Protein AF-A0A814F6J8-F1 (afdb_monomer)

Solvent-accessible surface area (backbone atoms only — not comparable to full-atom values): 6411 Å² total; per-residue (Å²): 132,86,80,79,77,74,80,68,49,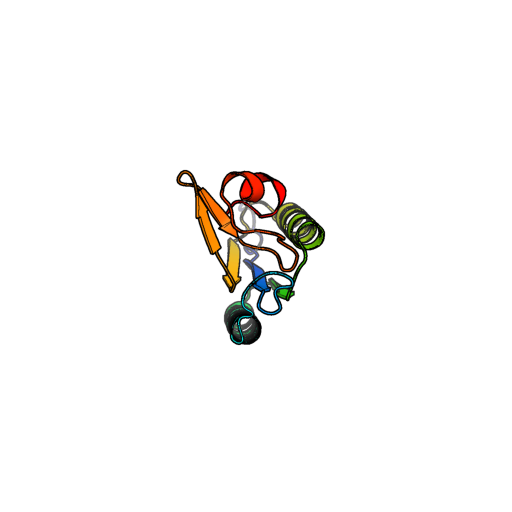36,40,31,43,32,35,11,33,19,73,37,76,60,59,86,63,45,87,53,16,57,55,54,34,50,57,49,46,54,56,41,42,76,76,59,30,52,68,48,76,49,66,49,38,38,51,72,54,47,53,48,51,52,51,58,53,57,73,67,63,57,92,77,50,45,77,47,79,45,80,35,56,60,70,49,78,50,96,95,38,44,28,42,53,30,20,66,30,78,58,90,50,71,88,45,35,82,80,42,38,43,81,108

Organism: NCBI:txid392033

Structure (mmCIF, N/CA/C/O backbone):
data_AF-A0A814F6J8-F1
#
_entry.id   AF-A0A814F6J8-F1
#
loop_
_atom_site.group_PDB
_atom_site.id
_atom_site.type_symbol
_atom_site.label_atom_id
_atom_site.label_alt_id
_atom_site.label_comp_id
_atom_site.label_asym_id
_atom_site.label_entity_id
_atom_site.label_seq_id
_atom_site.pdbx_PDB_ins_code
_atom_site.Cartn_x
_atom_site.Cartn_y
_atom_site.Cartn_z
_atom_site.occupancy
_atom_site.B_iso_or_equiv
_atom_site.auth_seq_id
_atom_site.auth_comp_id
_atom_site.auth_asym_id
_atom_site.auth_atom_id
_atom_site.pdbx_PDB_model_num
ATOM 1 N N . MET A 1 1 ? -19.001 8.603 36.574 1.00 45.12 1 MET A N 1
ATOM 2 C CA . MET A 1 1 ? -19.678 8.422 35.272 1.00 45.12 1 MET A CA 1
ATOM 3 C C . MET A 1 1 ? -18.793 7.515 34.438 1.00 45.12 1 MET A C 1
ATOM 5 O O . MET A 1 1 ? -17.638 7.864 34.258 1.00 45.12 1 MET A O 1
ATOM 9 N N . ALA A 1 2 ? -19.272 6.341 34.025 1.00 50.31 2 ALA A N 1
ATOM 10 C CA . ALA A 1 2 ? -18.516 5.471 33.126 1.00 50.31 2 ALA A CA 1
ATOM 11 C C . ALA A 1 2 ? -18.643 6.029 31.703 1.00 50.31 2 ALA A C 1
ATOM 13 O O . ALA A 1 2 ? -19.753 6.118 31.175 1.00 50.31 2 ALA A O 1
ATOM 14 N N . THR A 1 3 ? -17.535 6.464 31.109 1.00 51.53 3 THR A N 1
ATOM 15 C CA . THR A 1 3 ? -17.480 6.798 29.685 1.00 51.53 3 THR A CA 1
ATOM 16 C C . THR A 1 3 ? -17.659 5.504 28.904 1.00 51.53 3 THR A C 1
ATOM 18 O O . THR A 1 3 ? -16.902 4.553 29.070 1.00 51.53 3 THR A O 1
ATOM 21 N N . LYS A 1 4 ? -18.720 5.431 28.103 1.00 59.38 4 LYS A N 1
ATOM 22 C CA . LYS A 1 4 ? -18.986 4.299 27.218 1.00 59.38 4 LYS A CA 1
ATOM 23 C C . LYS A 1 4 ? -17.911 4.336 26.128 1.00 59.38 4 LYS A C 1
ATOM 25 O O . LYS A 1 4 ? -17.938 5.254 25.313 1.00 59.38 4 LYS A O 1
ATOM 30 N N . GLU A 1 5 ? -16.939 3.425 26.162 1.00 63.94 5 GLU A N 1
ATOM 31 C CA . GLU A 1 5 ? -15.881 3.403 25.146 1.00 63.94 5 GLU A CA 1
ATOM 32 C C . GLU A 1 5 ? -16.487 3.186 23.757 1.00 63.94 5 GLU A C 1
ATOM 34 O O . GLU A 1 5 ? -17.343 2.317 23.553 1.00 63.94 5 GLU A O 1
ATOM 39 N N . LYS A 1 6 ? -16.079 4.033 22.810 1.00 66.94 6 LYS A N 1
ATOM 40 C CA . LYS A 1 6 ? -16.421 3.890 21.396 1.00 66.94 6 LYS A CA 1
ATOM 41 C C . LYS A 1 6 ? -15.733 2.602 20.914 1.00 66.94 6 LYS A C 1
ATOM 43 O O . LYS A 1 6 ? -14.570 2.395 21.256 1.00 66.94 6 LYS A O 1
ATOM 48 N N . PRO A 1 7 ? -16.415 1.703 20.184 1.00 71.62 7 PRO A N 1
ATOM 49 C CA . PRO A 1 7 ? -15.774 0.482 19.711 1.00 71.62 7 PRO A CA 1
ATOM 50 C C . PRO A 1 7 ? -14.569 0.841 18.835 1.00 71.62 7 PRO A C 1
ATOM 52 O O . PRO A 1 7 ? -14.708 1.618 17.891 1.00 71.62 7 PRO A O 1
ATOM 55 N N . ARG A 1 8 ? -13.401 0.277 19.166 1.00 88.19 8 ARG A N 1
ATOM 56 C CA . ARG A 1 8 ? -12.153 0.433 18.410 1.00 88.19 8 ARG A CA 1
ATOM 57 C C . ARG A 1 8 ? -12.381 0.042 16.949 1.00 88.19 8 ARG A C 1
ATOM 59 O O . ARG A 1 8 ? -12.735 -1.111 16.683 1.00 88.19 8 ARG A O 1
ATOM 66 N N . ARG A 1 9 ? -12.178 0.976 16.011 1.00 95.44 9 ARG A N 1
ATOM 67 C CA . ARG A 1 9 ? -12.226 0.651 14.579 1.00 95.44 9 ARG A CA 1
ATOM 68 C C . ARG A 1 9 ? -10.963 -0.118 14.216 1.00 95.44 9 ARG A C 1
ATOM 70 O O . ARG A 1 9 ? -9.914 0.051 14.836 1.00 95.44 9 ARG A O 1
ATOM 77 N N . LYS A 1 10 ? -11.082 -0.988 13.222 1.00 98.00 10 LYS A N 1
ATOM 78 C CA . LYS A 1 10 ? -9.954 -1.690 12.621 1.00 98.00 10 LYS A CA 1
ATOM 79 C C . LYS A 1 10 ? -9.809 -1.160 11.202 1.00 98.00 10 LYS A C 1
ATOM 81 O O . LYS A 1 10 ? -10.738 -1.313 10.419 1.00 98.00 10 LYS A O 1
ATOM 86 N N . LEU A 1 11 ? -8.705 -0.500 10.892 1.00 98.50 11 LEU A N 1
ATOM 87 C CA . LEU A 1 11 ? -8.421 0.082 9.583 1.00 98.50 11 LEU A CA 1
ATOM 88 C C . LEU A 1 11 ? -7.251 -0.669 8.960 1.00 98.50 11 LEU A C 1
ATOM 90 O O . LEU A 1 11 ? -6.281 -0.973 9.655 1.00 98.50 11 LEU A O 1
ATOM 94 N N . ALA A 1 12 ? -7.335 -0.985 7.673 1.00 98.69 12 ALA A N 1
ATOM 95 C CA . ALA A 1 12 ? -6.219 -1.581 6.956 1.00 98.69 12 ALA A CA 1
ATOM 96 C C . ALA A 1 12 ? -5.954 -0.866 5.637 1.00 98.69 12 ALA A C 1
ATOM 98 O O . ALA A 1 12 ? -6.886 -0.564 4.896 1.00 98.69 12 ALA A O 1
ATOM 99 N N . LEU A 1 13 ? -4.680 -0.651 5.329 1.00 98.75 13 LEU A N 1
ATOM 100 C CA . LEU A 1 13 ? -4.214 -0.257 4.007 1.00 98.75 13 LEU A CA 1
ATOM 101 C C . LEU A 1 13 ? -3.465 -1.441 3.397 1.00 98.75 13 LEU A C 1
ATOM 103 O O . LEU A 1 13 ? -2.469 -1.897 3.955 1.00 98.75 13 LEU A O 1
ATOM 107 N N . VAL A 1 14 ? -3.956 -1.939 2.265 1.00 98.81 14 VAL A N 1
ATOM 108 C CA . VAL A 1 14 ? -3.412 -3.103 1.556 1.00 98.81 14 VAL A CA 1
ATOM 109 C C . VAL A 1 14 ? -2.977 -2.64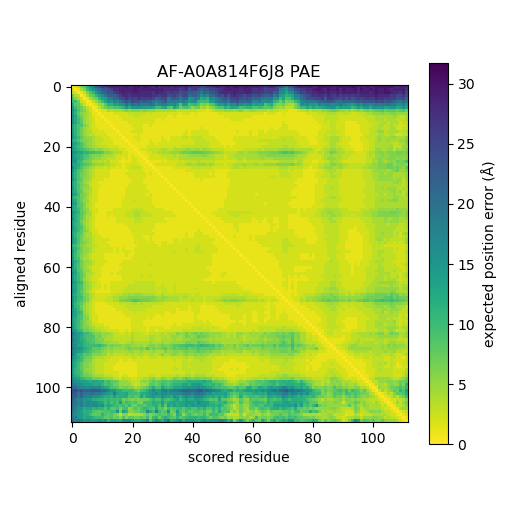9 0.166 1.00 98.81 14 VAL A C 1
ATOM 111 O O . VAL A 1 14 ? -3.796 -2.186 -0.628 1.00 98.81 14 VAL A O 1
ATOM 114 N N . ILE A 1 15 ? -1.684 -2.757 -0.133 1.00 98.75 15 ILE A N 1
ATOM 115 C CA . ILE A 1 15 ? -1.108 -2.333 -1.412 1.00 98.75 15 ILE A CA 1
ATOM 116 C C . ILE A 1 15 ? -0.444 -3.529 -2.098 1.00 98.75 15 ILE A C 1
ATOM 118 O O . ILE A 1 15 ? 0.451 -4.146 -1.529 1.00 98.75 15 ILE A O 1
ATOM 122 N N . GLY A 1 16 ? -0.849 -3.827 -3.332 1.00 98.62 16 GLY A N 1
ATOM 123 C CA . GLY A 1 16 ? -0.192 -4.814 -4.196 1.00 98.62 16 GLY A CA 1
ATOM 124 C C . GLY A 1 16 ? 0.397 -4.150 -5.438 1.00 98.62 16 GLY A C 1
ATOM 125 O O . GLY A 1 16 ? -0.327 -3.483 -6.167 1.00 98.62 16 GLY A O 1
ATOM 126 N N . ILE A 1 17 ? 1.691 -4.304 -5.715 1.00 98.44 17 ILE A N 1
ATOM 127 C CA . ILE A 1 17 ? 2.321 -3.773 -6.936 1.00 98.44 17 ILE A CA 1
ATOM 128 C C . ILE A 1 17 ? 3.006 -4.917 -7.672 1.00 98.44 17 ILE A C 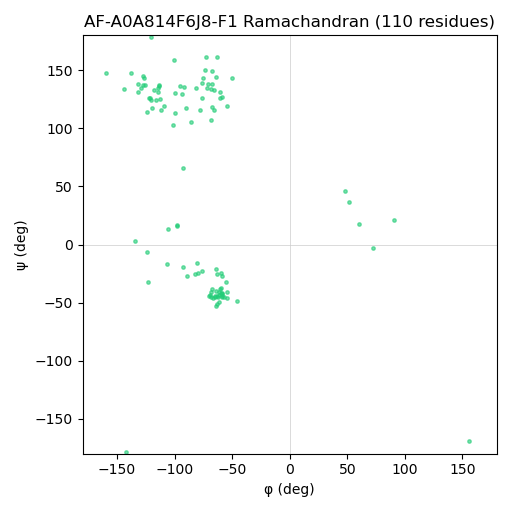1
ATOM 130 O O . ILE A 1 17 ? 3.967 -5.496 -7.172 1.00 98.44 17 ILE A O 1
ATOM 134 N N . GLY A 1 18 ? 2.498 -5.240 -8.861 1.00 97.38 18 GLY A N 1
ATOM 135 C CA . GLY A 1 18 ? 3.026 -6.303 -9.715 1.00 97.38 18 GLY A CA 1
ATOM 136 C C . GLY A 1 18 ? 3.423 -5.830 -11.110 1.00 97.38 18 GLY A C 1
ATOM 137 O O . GLY A 1 18 ? 4.390 -6.334 -11.674 1.00 97.38 18 GLY A O 1
ATOM 138 N N . LYS A 1 19 ? 2.730 -4.829 -11.662 1.00 97.44 19 LYS A N 1
ATOM 139 C CA . LYS A 1 19 ? 2.907 -4.370 -13.050 1.00 97.44 19 LYS A CA 1
ATOM 140 C C . LYS A 1 19 ? 3.919 -3.226 -13.145 1.00 97.44 19 LYS A C 1
ATOM 142 O O . LYS A 1 19 ? 3.515 -2.101 -13.438 1.00 97.44 19 LYS A O 1
ATOM 147 N N . TYR A 1 20 ? 5.187 -3.491 -12.844 1.00 96.56 20 TYR A N 1
ATOM 148 C CA . TYR A 1 20 ? 6.271 -2.500 -12.822 1.00 96.56 20 TYR A CA 1
ATOM 149 C C . TYR A 1 20 ? 6.675 -1.998 -14.217 1.00 96.56 20 TYR A C 1
ATOM 151 O O . TYR A 1 20 ? 6.842 -2.784 -15.141 1.00 96.56 20 TYR A O 1
ATOM 159 N N . ASP A 1 21 ? 6.906 -0.689 -14.360 1.00 96.31 21 ASP A N 1
ATOM 160 C CA . ASP A 1 21 ? 7.240 -0.069 -15.654 1.00 96.31 21 ASP A CA 1
ATOM 161 C C . ASP A 1 21 ? 8.721 -0.254 -16.051 1.00 96.31 21 ASP A C 1
ATOM 163 O O . ASP A 1 21 ? 9.081 -0.162 -17.229 1.00 96.31 21 ASP A O 1
ATOM 167 N N . HIS A 1 22 ? 9.605 -0.463 -15.070 1.00 93.06 22 HIS A N 1
ATOM 168 C CA . HIS A 1 22 ? 11.062 -0.366 -15.253 1.00 93.06 22 HIS A CA 1
ATOM 169 C C . HIS A 1 22 ? 11.866 -1.513 -14.621 1.00 93.06 22 HIS A C 1
ATOM 171 O O . HIS A 1 22 ? 13.097 -1.503 -14.673 1.00 93.06 22 HIS A O 1
ATOM 177 N N . CYS A 1 23 ? 11.199 -2.505 -14.035 1.00 89.31 23 CYS A N 1
ATOM 178 C CA . CYS A 1 23 ? 11.830 -3.711 -13.508 1.00 89.31 23 CYS A CA 1
ATOM 179 C C . CYS A 1 23 ? 10.951 -4.942 -13.768 1.00 89.31 23 CYS A C 1
ATOM 181 O O . CYS A 1 23 ? 9.920 -4.846 -14.428 1.00 89.31 23 CYS A O 1
ATOM 183 N N . GLU A 1 24 ? 11.404 -6.109 -13.310 1.00 93.06 24 GLU A N 1
ATOM 184 C CA . GLU A 1 24 ? 10.679 -7.365 -13.493 1.00 93.06 24 GLU A CA 1
ATOM 185 C C . GLU A 1 24 ? 9.295 -7.308 -12.834 1.00 93.06 24 GLU A C 1
ATOM 187 O O . GLU A 1 24 ? 9.173 -7.008 -11.643 1.00 93.06 24 GLU A O 1
ATOM 192 N N . GLU A 1 25 ? 8.259 -7.606 -13.617 1.00 95.38 25 GLU A N 1
ATOM 193 C CA . GLU A 1 25 ? 6.890 -7.711 -13.123 1.00 95.38 25 GLU A CA 1
ATOM 194 C C . GLU A 1 25 ? 6.721 -8.915 -12.188 1.00 95.38 25 GLU A C 1
ATOM 196 O O . GLU A 1 25 ? 7.343 -9.964 -12.358 1.00 95.38 25 GLU A O 1
ATOM 201 N N . LEU A 1 26 ? 5.815 -8.786 -11.222 1.00 95.81 26 LEU A N 1
ATOM 202 C CA . LEU A 1 26 ? 5.444 -9.852 -10.298 1.00 95.81 26 LEU A CA 1
ATOM 203 C C . LEU A 1 26 ? 3.984 -10.246 -10.537 1.00 95.81 26 LEU A C 1
ATOM 205 O O . LEU A 1 26 ? 3.102 -9.394 -10.583 1.00 95.81 26 LEU A O 1
ATOM 209 N N . GLN A 1 27 ? 3.717 -11.547 -10.655 1.00 95.44 27 GLN A N 1
ATOM 210 C CA . GLN A 1 27 ? 2.371 -12.056 -10.958 1.00 95.44 27 GLN A CA 1
ATOM 211 C C . GLN A 1 27 ? 1.458 -12.160 -9.727 1.00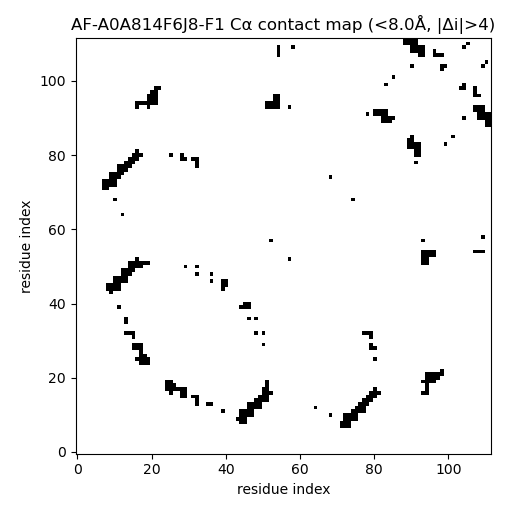 95.44 27 GLN A C 1
ATOM 213 O O . GLN A 1 27 ? 0.238 -12.109 -9.858 1.00 95.44 27 GLN A O 1
ATOM 218 N N . ASN A 1 28 ? 2.038 -12.310 -8.535 1.00 96.88 28 ASN A N 1
ATOM 219 C CA . ASN A 1 28 ? 1.298 -12.616 -7.309 1.00 96.88 28 ASN A CA 1
ATOM 220 C C . ASN A 1 28 ? 0.787 -11.412 -6.497 1.00 96.88 28 ASN A C 1
ATOM 222 O O . ASN A 1 28 ? -0.249 -11.589 -5.867 1.00 96.88 28 ASN A O 1
ATOM 226 N N . PRO A 1 29 ? 1.395 -10.205 -6.517 1.00 98.19 29 PRO A N 1
ATOM 227 C CA . PRO A 1 29 ? 0.986 -9.119 -5.623 1.00 98.19 29 PRO A CA 1
ATOM 228 C C . PRO A 1 29 ? -0.490 -8.724 -5.681 1.00 98.19 29 PRO A C 1
ATOM 230 O O . PRO A 1 29 ? -1.054 -8.323 -4.668 1.00 98.19 29 PRO A O 1
ATOM 233 N N . GLU A 1 30 ? -1.123 -8.835 -6.851 1.00 97.94 30 GLU A N 1
ATOM 234 C CA . GLU A 1 30 ? -2.564 -8.606 -6.995 1.00 97.94 30 GLU A CA 1
ATOM 235 C C . GLU A 1 30 ? -3.380 -9.678 -6.255 1.00 97.94 30 GLU A C 1
ATOM 237 O O . GLU A 1 30 ? -4.277 -9.335 -5.488 1.00 97.94 30 GLU A O 1
ATOM 242 N N . ASN A 1 31 ? -3.021 -10.958 -6.407 1.00 98.12 31 ASN A N 1
ATOM 243 C CA . ASN A 1 31 ? -3.660 -12.064 -5.689 1.00 98.12 31 ASN A CA 1
ATOM 244 C C . ASN A 1 31 ? -3.416 -11.962 -4.178 1.00 98.12 31 ASN A C 1
ATOM 246 O O . ASN A 1 31 ? -4.362 -12.049 -3.405 1.00 98.12 31 ASN A O 1
ATOM 250 N N . ASP A 1 32 ? -2.179 -11.686 -3.763 1.00 98.56 32 ASP A N 1
ATOM 251 C CA . ASP A 1 32 ? -1.810 -11.552 -2.351 1.00 98.56 32 ASP A CA 1
ATOM 252 C C . ASP A 1 32 ? -2.580 -10.402 -1.675 1.00 98.56 32 ASP A C 1
ATOM 254 O O . ASP A 1 32 ? -3.064 -10.532 -0.549 1.00 98.56 32 ASP A O 1
ATOM 258 N N . ALA A 1 33 ? -2.738 -9.270 -2.373 1.00 98.69 33 ALA A N 1
ATOM 259 C CA . ALA A 1 33 ? -3.524 -8.142 -1.885 1.00 98.69 33 ALA A CA 1
ATOM 260 C C . ALA A 1 33 ? -5.023 -8.469 -1.799 1.00 98.69 33 ALA A C 1
ATOM 262 O O . ALA A 1 33 ? -5.676 -8.028 -0.851 1.00 98.69 33 ALA A O 1
ATOM 263 N N . ASN A 1 34 ? -5.570 -9.229 -2.754 1.00 98.56 34 ASN A N 1
ATOM 264 C CA . ASN A 1 34 ? -6.965 -9.676 -2.715 1.00 98.56 34 ASN A CA 1
ATOM 265 C C . ASN A 1 34 ? -7.199 -10.610 -1.520 1.00 98.56 34 ASN A C 1
ATOM 267 O O . ASN A 1 34 ? -8.038 -10.309 -0.671 1.00 98.56 34 ASN A O 1
ATOM 271 N N . ASP A 1 35 ? -6.390 -11.664 -1.389 1.00 98.69 35 ASP A N 1
ATOM 272 C CA . ASP A 1 35 ? -6.497 -12.655 -0.312 1.00 98.69 35 ASP A CA 1
ATOM 273 C C . ASP A 1 35 ? -6.365 -11.999 1.072 1.00 98.69 35 ASP A C 1
ATOM 275 O O . ASP A 1 35 ? -7.117 -12.304 2.003 1.00 98.69 35 ASP A O 1
ATOM 279 N N . MET A 1 36 ? -5.430 -11.054 1.215 1.00 98.75 36 MET A N 1
ATOM 280 C CA . MET A 1 36 ? -5.247 -10.320 2.465 1.00 98.75 36 MET A CA 1
ATOM 281 C C . MET A 1 36 ? -6.427 -9.392 2.765 1.00 98.75 36 MET A C 1
ATOM 283 O O . MET A 1 36 ? -6.858 -9.310 3.916 1.00 98.75 36 MET A O 1
ATOM 287 N N . SER A 1 37 ? -6.969 -8.709 1.753 1.00 98.75 37 SER A N 1
ATOM 288 C CA . SER A 1 37 ? -8.139 -7.840 1.923 1.00 98.75 37 SER A CA 1
ATOM 289 C C . SER A 1 37 ? -9.345 -8.648 2.399 1.00 98.75 37 SER A C 1
ATOM 291 O O . SER A 1 37 ? -9.925 -8.312 3.430 1.00 98.75 37 SER A O 1
ATOM 293 N N . GLU A 1 38 ? -9.647 -9.770 1.741 1.00 98.75 38 GLU A N 1
ATOM 294 C CA . GLU A 1 38 ? -10.744 -10.664 2.129 1.00 98.75 38 GLU A CA 1
ATOM 295 C C . GLU A 1 38 ? -10.572 -11.200 3.560 1.00 98.75 38 GLU A C 1
ATOM 297 O O . GLU A 1 38 ? -11.507 -11.169 4.370 1.00 98.75 38 GLU A O 1
ATOM 302 N N . ALA A 1 39 ? -9.363 -11.647 3.916 1.00 98.75 39 ALA A N 1
ATOM 303 C CA . ALA A 1 39 ? -9.071 -12.146 5.255 1.00 98.75 39 ALA A CA 1
ATOM 304 C C . ALA A 1 39 ? -9.270 -11.065 6.332 1.00 98.75 39 ALA A C 1
ATOM 306 O O . ALA A 1 39 ? -9.872 -11.333 7.377 1.00 98.75 39 ALA A O 1
ATOM 307 N N . LEU A 1 40 ? -8.806 -9.838 6.085 1.00 98.62 40 LEU A N 1
ATOM 308 C CA . LEU A 1 40 ? -8.928 -8.714 7.016 1.00 98.62 40 LEU A CA 1
ATOM 309 C C . LEU A 1 40 ? -10.377 -8.235 7.159 1.00 98.62 40 LEU A C 1
ATOM 311 O O . LEU A 1 40 ? -10.843 -8.015 8.284 1.00 98.62 40 LEU A O 1
ATOM 315 N N . GLU A 1 41 ? -11.109 -8.128 6.052 1.00 98.62 41 GLU A N 1
ATOM 316 C CA . GLU A 1 41 ? -12.538 -7.803 6.060 1.00 98.62 41 GLU A CA 1
ATOM 317 C C . GLU A 1 41 ? -13.328 -8.834 6.875 1.00 98.62 41 GLU A C 1
ATOM 319 O O . GLU A 1 41 ? -14.146 -8.459 7.720 1.00 98.62 41 GLU A O 1
ATOM 324 N N . SER A 1 42 ? -13.015 -10.130 6.727 1.00 98.38 42 SER A N 1
ATOM 325 C CA . SER A 1 42 ? -13.688 -11.214 7.462 1.00 98.38 42 SER A CA 1
ATOM 326 C C . SER A 1 42 ? -13.561 -11.111 8.991 1.00 98.38 42 SER A C 1
ATOM 328 O O . SER A 1 42 ? -14.426 -11.597 9.723 1.00 98.38 42 SER A O 1
ATOM 330 N N . ILE A 1 43 ? -12.517 -10.436 9.491 1.00 97.56 43 ILE A N 1
ATOM 331 C CA . ILE A 1 43 ? -12.280 -10.203 10.925 1.00 97.56 43 ILE A CA 1
ATOM 332 C C . ILE A 1 43 ? -12.582 -8.754 11.359 1.00 97.56 43 ILE A C 1
ATOM 334 O O . ILE A 1 43 ? -12.236 -8.344 12.480 1.00 97.56 43 ILE A O 1
ATOM 338 N N . GLY A 1 44 ? -13.264 -7.993 10.497 1.00 97.38 44 GLY A N 1
ATOM 339 C CA . GLY A 1 44 ? -13.854 -6.690 10.794 1.00 97.38 44 GLY A CA 1
ATOM 340 C C . GLY A 1 44 ? -12.954 -5.481 10.544 1.00 97.38 44 GLY A C 1
ATOM 341 O O . GLY A 1 44 ? -13.202 -4.442 11.157 1.00 97.38 44 GLY A O 1
ATOM 342 N N . PHE A 1 45 ? -11.912 -5.596 9.713 1.00 98.50 45 PHE A N 1
ATOM 343 C CA . PHE A 1 45 ? -11.188 -4.421 9.215 1.00 98.50 45 PHE A CA 1
ATOM 344 C C . PHE A 1 45 ? -11.986 -3.697 8.127 1.00 98.50 45 PHE A C 1
ATOM 346 O O . PHE A 1 45 ? -12.623 -4.317 7.282 1.00 98.50 45 PHE A O 1
ATOM 353 N N . LEU A 1 46 ? -11.900 -2.370 8.132 1.00 98.25 46 LEU A N 1
ATOM 354 C CA . LEU A 1 46 ? -12.237 -1.515 7.005 1.00 98.25 46 LEU A CA 1
ATOM 355 C C . LEU A 1 46 ? -10.987 -1.417 6.127 1.00 98.25 46 LEU A C 1
ATOM 357 O O . LEU A 1 46 ? -10.009 -0.769 6.511 1.00 98.25 46 LEU A O 1
ATOM 361 N N . VAL A 1 47 ? -10.997 -2.112 4.991 1.00 98.69 47 VAL A N 1
ATOM 362 C CA . VAL A 1 47 ? -9.832 -2.229 4.110 1.00 98.69 47 VAL A CA 1
ATOM 363 C C . VAL A 1 47 ? -9.869 -1.162 3.017 1.00 98.69 47 VAL A C 1
ATOM 365 O O . VAL A 1 47 ? -10.855 -0.995 2.306 1.00 98.69 47 VAL A O 1
ATOM 368 N N . THR A 1 48 ? -8.760 -0.444 2.861 1.00 98.69 48 THR A N 1
ATOM 369 C CA . THR A 1 48 ? -8.438 0.345 1.672 1.00 98.69 48 THR A CA 1
ATOM 370 C C . THR A 1 48 ? -7.441 -0.448 0.842 1.00 98.69 48 THR A C 1
ATOM 372 O O . THR A 1 48 ? -6.259 -0.501 1.178 1.00 98.69 48 THR A O 1
ATOM 375 N N . GLN A 1 49 ? -7.908 -1.069 -0.239 1.00 98.69 49 GLN A N 1
ATOM 376 C CA . GLN A 1 49 ? -7.050 -1.811 -1.159 1.00 98.69 49 GLN A CA 1
ATOM 377 C C . GLN A 1 49 ? -6.640 -0.936 -2.349 1.00 98.69 49 GLN A C 1
ATOM 379 O O . GLN A 1 49 ? -7.468 -0.225 -2.931 1.00 98.69 49 GLN A O 1
ATOM 384 N N . LYS A 1 50 ? -5.362 -0.992 -2.732 1.00 98.69 50 LYS A N 1
ATOM 385 C CA . LYS A 1 50 ? -4.832 -0.346 -3.938 1.00 98.69 50 LYS A CA 1
ATOM 386 C C . LYS A 1 50 ? -3.864 -1.257 -4.676 1.00 98.69 50 LYS A C 1
ATOM 388 O O . LYS A 1 50 ? -3.126 -2.020 -4.060 1.00 98.69 50 LYS A O 1
ATOM 393 N N . LEU A 1 51 ? -3.850 -1.131 -5.999 1.00 98.56 51 LEU A N 1
ATOM 394 C CA . LEU A 1 51 ? -3.020 -1.945 -6.875 1.00 98.56 51 LEU A CA 1
ATOM 395 C C . LEU A 1 51 ? -2.187 -1.074 -7.810 1.00 98.56 51 LEU A C 1
ATOM 397 O O . LEU A 1 51 ? -2.665 -0.034 -8.263 1.00 98.56 51 LEU A O 1
ATOM 401 N N . ASP A 1 52 ? -0.967 -1.526 -8.105 1.00 98.06 52 ASP A N 1
ATOM 402 C CA . ASP A 1 52 ? -0.101 -1.007 -9.169 1.00 98.06 52 ASP A CA 1
ATOM 403 C C . ASP A 1 52 ? 0.094 0.523 -9.131 1.00 98.06 52 ASP A C 1
ATOM 405 O O . ASP A 1 52 ? 0.167 1.186 -10.168 1.00 98.06 52 ASP A O 1
ATOM 409 N N . LEU A 1 53 ? 0.170 1.090 -7.921 1.00 98.25 53 LEU A N 1
ATOM 410 C CA . LEU A 1 53 ? 0.270 2.533 -7.710 1.00 98.25 53 LEU A CA 1
ATOM 411 C C . LEU A 1 53 ? 1.607 3.096 -8.195 1.00 98.25 53 LEU A C 1
ATOM 413 O O . LEU A 1 53 ? 2.681 2.563 -7.896 1.00 98.25 53 LEU A O 1
ATOM 417 N N . LYS A 1 54 ? 1.541 4.256 -8.847 1.00 97.56 54 LYS A N 1
ATOM 418 C CA . LYS A 1 54 ? 2.701 5.125 -9.059 1.00 97.56 54 LYS A CA 1
ATOM 419 C C . LYS A 1 54 ? 3.099 5.817 -7.765 1.00 97.56 54 LYS A C 1
ATOM 421 O O . LYS A 1 54 ? 2.294 5.968 -6.845 1.00 97.56 54 LYS A O 1
ATOM 426 N N . ARG A 1 55 ? 4.325 6.334 -7.697 1.00 95.38 55 ARG A N 1
ATOM 427 C CA . ARG A 1 55 ? 4.875 6.951 -6.482 1.00 95.38 55 ARG A CA 1
ATOM 428 C C . ARG A 1 55 ? 3.996 8.065 -5.923 1.00 95.38 55 ARG A C 1
ATOM 430 O O . ARG A 1 55 ? 3.779 8.137 -4.715 1.00 95.38 55 ARG A O 1
ATOM 437 N N . ALA A 1 56 ? 3.520 8.959 -6.790 1.00 96.00 56 ALA A N 1
ATOM 438 C CA . ALA A 1 56 ? 2.687 10.083 -6.366 1.00 96.00 56 ALA A CA 1
ATOM 439 C C . ALA A 1 56 ? 1.352 9.607 -5.771 1.00 96.00 56 ALA A C 1
ATOM 441 O O . ALA A 1 56 ? 0.911 10.145 -4.759 1.00 96.00 56 ALA A O 1
ATOM 442 N N . GLU A 1 57 ? 0.751 8.578 -6.368 1.00 97.88 57 GLU A N 1
ATOM 443 C CA . GLU A 1 57 ? -0.510 7.984 -5.920 1.00 97.88 57 GLU A CA 1
ATOM 444 C C . GLU A 1 57 ? -0.318 7.234 -4.604 1.00 97.88 57 GLU A C 1
ATOM 446 O O . GLU A 1 57 ? -1.094 7.431 -3.678 1.00 97.88 57 GLU A O 1
ATOM 451 N N . MET A 1 58 ? 0.754 6.444 -4.485 1.00 97.12 58 MET A N 1
ATOM 452 C CA . MET A 1 58 ? 1.106 5.736 -3.255 1.00 97.12 58 MET A CA 1
ATOM 453 C C . MET A 1 58 ? 1.312 6.707 -2.093 1.00 97.12 58 MET A C 1
ATOM 455 O O . MET A 1 58 ? 0.771 6.490 -1.015 1.00 97.12 58 MET A O 1
ATOM 459 N N . ARG A 1 59 ? 2.016 7.821 -2.323 1.00 96.00 59 ARG A N 1
ATOM 460 C CA . ARG A 1 59 ? 2.186 8.862 -1.305 1.00 96.00 59 ARG A CA 1
ATOM 461 C C . ARG A 1 59 ? 0.853 9.486 -0.887 1.00 96.00 59 ARG A C 1
ATOM 463 O O . ARG A 1 59 ? 0.643 9.665 0.305 1.00 96.00 59 ARG A O 1
ATOM 470 N N . HIS A 1 60 ? -0.027 9.821 -1.833 1.00 97.88 60 HIS A N 1
ATOM 471 C CA . HIS A 1 60 ? -1.345 10.368 -1.491 1.00 97.88 60 HIS A CA 1
ATOM 472 C C . HIS A 1 60 ? -2.190 9.360 -0.715 1.00 97.88 60 HIS A C 1
ATOM 474 O O . HIS A 1 60 ? -2.740 9.714 0.312 1.00 97.88 60 HIS A O 1
ATOM 480 N N . VAL A 1 61 ? -2.218 8.094 -1.137 1.00 98.06 61 VAL A N 1
ATOM 481 C CA . VAL A 1 61 ? -2.962 7.036 -0.439 1.00 98.06 61 VAL A CA 1
ATOM 482 C C . VAL A 1 61 ? -2.476 6.853 0.997 1.00 98.06 61 VAL A C 1
ATOM 484 O O . VAL A 1 61 ? -3.300 6.678 1.887 1.00 98.06 61 VAL A O 1
ATOM 487 N N . VAL A 1 62 ? -1.161 6.889 1.233 1.00 96.94 62 VAL A N 1
ATOM 488 C CA . VAL A 1 62 ? -0.605 6.785 2.590 1.00 96.94 62 VAL A CA 1
ATOM 489 C C . VAL A 1 62 ? -1.020 7.984 3.444 1.00 96.94 62 VAL A C 1
ATOM 491 O O . VAL A 1 62 ? -1.459 7.777 4.569 1.00 96.94 62 VAL A O 1
ATOM 494 N N . ILE A 1 63 ? -0.944 9.206 2.905 1.00 96.88 63 ILE A N 1
ATOM 495 C CA . ILE A 1 63 ? -1.365 10.428 3.613 1.00 96.88 63 ILE A CA 1
ATOM 496 C C . ILE A 1 63 ? -2.868 10.388 3.918 1.00 96.88 63 ILE A C 1
ATOM 498 O O . ILE A 1 63 ? -3.257 10.547 5.068 1.00 96.88 63 ILE A O 1
ATOM 502 N N . ASP A 1 64 ? -3.708 10.108 2.921 1.00 97.94 64 ASP A N 1
ATOM 503 C CA . ASP A 1 64 ? -5.164 10.040 3.085 1.00 97.94 64 ASP A CA 1
ATOM 504 C C . ASP A 1 64 ? -5.558 8.960 4.110 1.00 97.94 64 ASP A C 1
ATOM 506 O O . ASP A 1 64 ? -6.492 9.133 4.895 1.00 97.94 64 ASP A O 1
ATOM 510 N N . PHE A 1 65 ? -4.842 7.829 4.116 1.00 97.88 65 PHE A N 1
ATOM 511 C CA . PHE A 1 65 ? -5.054 6.769 5.096 1.00 97.88 65 PHE A CA 1
ATOM 512 C C . PHE A 1 65 ? -4.624 7.208 6.498 1.00 97.88 65 PHE A C 1
ATOM 514 O O . PHE A 1 65 ? -5.388 7.002 7.438 1.00 97.88 65 PHE A O 1
ATOM 521 N N . GLU A 1 66 ? -3.461 7.849 6.641 1.00 96.81 66 GLU A N 1
ATOM 522 C CA . GLU A 1 66 ? -2.978 8.408 7.909 1.00 96.81 66 GLU A CA 1
ATOM 523 C C . GLU A 1 66 ? -3.973 9.421 8.496 1.00 96.81 66 GLU A C 1
ATOM 525 O O . GLU A 1 66 ? -4.334 9.326 9.668 1.00 96.81 66 GLU A O 1
ATOM 530 N N . GLU A 1 67 ? -4.497 10.330 7.670 1.00 97.44 67 GLU A N 1
ATOM 531 C CA . GLU A 1 67 ? -5.488 11.338 8.068 1.00 97.44 67 GLU A CA 1
ATOM 532 C C . GLU A 1 67 ? -6.832 10.732 8.514 1.00 97.44 67 GLU A C 1
ATOM 534 O O . GLU A 1 67 ? -7.595 11.375 9.240 1.00 97.44 67 GLU A O 1
ATOM 539 N N . SER A 1 68 ? -7.135 9.493 8.114 1.00 95.75 68 SER A N 1
ATOM 540 C CA . SER A 1 68 ? -8.362 8.791 8.512 1.00 95.75 68 SER A CA 1
ATOM 541 C C . SER A 1 68 ? -8.299 8.156 9.911 1.00 95.75 68 SER A C 1
ATOM 543 O O . SER A 1 68 ? -9.344 7.798 10.475 1.00 95.75 68 SER A O 1
ATOM 545 N N . ILE A 1 69 ? -7.093 8.012 10.470 1.00 96.69 69 ILE A N 1
ATOM 546 C CA . ILE A 1 69 ? -6.840 7.332 11.744 1.00 96.69 69 ILE A CA 1
ATOM 547 C C . ILE A 1 69 ? -7.263 8.239 12.910 1.00 96.69 69 ILE A C 1
ATOM 549 O O . ILE A 1 69 ? -6.811 9.374 13.048 1.00 96.69 69 ILE A O 1
ATOM 553 N N . GLU A 1 70 ? -8.115 7.719 13.794 1.00 95.12 70 GLU A N 1
ATOM 554 C CA . GLU A 1 70 ? -8.490 8.350 15.064 1.00 95.12 70 GLU A CA 1
ATOM 555 C C . GLU A 1 70 ? -7.702 7.710 16.227 1.00 95.12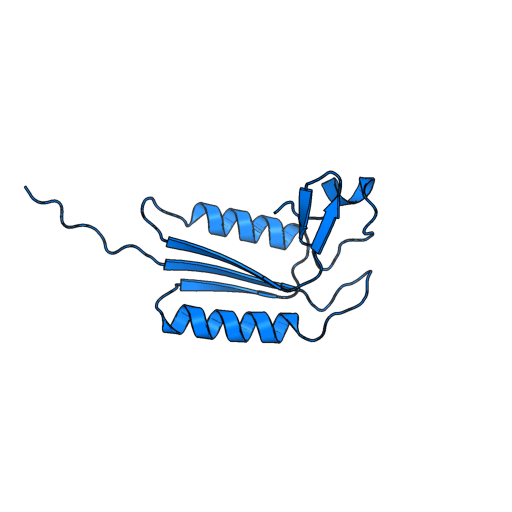 70 GLU A C 1
ATOM 557 O O . GLU A 1 70 ? -7.241 6.567 16.122 1.00 95.12 70 GLU A O 1
ATOM 562 N N . PRO A 1 71 ? -7.566 8.401 17.378 1.00 93.38 71 PRO A N 1
ATOM 563 C CA . PRO A 1 71 ? -7.096 7.764 18.602 1.00 93.38 71 PRO A CA 1
ATOM 564 C C . PRO A 1 71 ? -7.872 6.474 18.903 1.00 93.38 71 PRO A C 1
ATOM 566 O O . PRO A 1 71 ? -9.079 6.401 18.683 1.00 93.38 71 PRO A O 1
ATOM 569 N N . ASP A 1 72 ? -7.163 5.480 19.436 1.00 92.50 72 ASP A N 1
ATOM 570 C CA . ASP A 1 72 ? -7.650 4.133 19.763 1.00 92.50 72 ASP A CA 1
ATOM 571 C C . ASP A 1 72 ? -7.936 3.189 18.589 1.00 92.50 72 ASP A C 1
ATOM 573 O O . ASP A 1 72 ? -8.229 2.022 18.862 1.00 92.50 72 ASP A O 1
ATOM 577 N N . ASP A 1 73 ? -7.797 3.610 17.327 1.00 95.88 73 ASP A N 1
ATOM 578 C CA . ASP A 1 73 ? -7.928 2.712 16.174 1.00 95.88 73 ASP A CA 1
ATOM 579 C C . ASP A 1 73 ? -6.843 1.618 16.151 1.00 95.88 73 ASP A C 1
ATOM 581 O O . ASP A 1 73 ? -5.681 1.822 16.506 1.00 95.88 73 ASP A O 1
ATOM 585 N N . MET A 1 74 ? -7.225 0.425 15.692 1.00 96.56 74 MET A N 1
ATOM 586 C CA . MET A 1 74 ? -6.288 -0.630 15.306 1.00 96.56 74 MET A CA 1
ATOM 587 C C . MET A 1 74 ? -5.968 -0.473 13.828 1.00 96.56 74 MET A C 1
ATOM 589 O O . MET A 1 74 ? -6.856 -0.625 12.994 1.00 96.56 74 MET A O 1
ATOM 593 N N . VAL A 1 75 ? -4.707 -0.215 13.508 1.00 97.75 75 VAL A N 1
ATOM 594 C CA . VAL A 1 75 ? -4.272 0.049 12.136 1.00 97.75 75 VAL A CA 1
ATOM 595 C C . VAL A 1 75 ? -3.347 -1.063 11.667 1.00 97.75 75 VAL A C 1
ATOM 597 O O . VAL A 1 75 ? -2.452 -1.483 12.400 1.00 97.75 75 VAL A O 1
ATOM 600 N N . LEU A 1 76 ? -3.571 -1.544 10.447 1.00 98.31 76 LEU A N 1
ATOM 601 C CA . LEU A 1 76 ? -2.712 -2.507 9.774 1.00 98.31 76 LEU A CA 1
ATOM 602 C C . LEU A 1 76 ? -2.296 -1.964 8.408 1.00 98.31 76 LEU A C 1
ATOM 604 O O . LEU A 1 76 ? -3.108 -1.432 7.658 1.00 98.31 76 LEU A O 1
ATOM 608 N N . PHE A 1 77 ? -1.025 -2.133 8.071 1.00 97.94 77 PHE A N 1
ATOM 609 C CA . PHE A 1 77 ? -0.513 -1.885 6.733 1.00 97.94 77 PHE A CA 1
ATOM 610 C C . PHE A 1 77 ? 0.031 -3.194 6.161 1.00 97.94 77 PHE A C 1
ATOM 612 O O . PHE A 1 77 ? 0.757 -3.914 6.848 1.00 97.94 77 PHE A O 1
ATOM 619 N N . TYR A 1 78 ? -0.336 -3.508 4.922 1.00 98.31 78 TYR A N 1
ATOM 620 C CA . TYR A 1 78 ? 0.159 -4.659 4.179 1.00 98.31 78 TYR A CA 1
ATOM 621 C C . TYR A 1 78 ? 0.648 -4.217 2.803 1.00 98.31 78 TYR A C 1
ATOM 623 O O . TYR A 1 78 ? -0.039 -3.477 2.098 1.00 98.31 78 TYR A O 1
ATOM 631 N N . PHE A 1 79 ? 1.817 -4.715 2.411 1.00 98.19 79 PHE A N 1
ATOM 632 C CA . PHE A 1 79 ? 2.408 -4.469 1.104 1.00 98.19 79 PHE A CA 1
ATOM 633 C C . PHE A 1 79 ? 2.884 -5.780 0.476 1.00 98.19 79 PHE A C 1
ATOM 635 O O . PHE A 1 79 ? 3.621 -6.535 1.111 1.00 98.19 79 PHE A O 1
ATOM 642 N N . ALA A 1 80 ? 2.513 -6.007 -0.783 1.00 97.94 80 ALA A N 1
ATOM 643 C CA . ALA A 1 80 ? 3.057 -7.053 -1.639 1.00 97.94 80 ALA A CA 1
ATOM 644 C C . ALA A 1 80 ? 3.665 -6.413 -2.895 1.00 97.94 80 ALA A C 1
ATOM 646 O O . ALA A 1 80 ? 3.008 -5.637 -3.586 1.00 97.94 80 ALA A O 1
ATOM 647 N N . GLY A 1 81 ? 4.926 -6.720 -3.190 1.00 96.50 81 GLY A N 1
ATOM 648 C CA . GLY A 1 81 ? 5.663 -6.137 -4.310 1.00 96.50 81 GLY A CA 1
ATOM 649 C C . GLY A 1 81 ? 7.171 -6.175 -4.077 1.00 96.50 81 GLY A C 1
ATOM 650 O O . GLY A 1 81 ? 7.650 -6.800 -3.128 1.00 96.50 81 GLY A O 1
ATOM 651 N N . HIS A 1 82 ? 7.928 -5.476 -4.920 1.00 95.31 82 HIS A N 1
ATOM 652 C CA . HIS A 1 82 ? 9.361 -5.276 -4.714 1.00 95.31 82 HIS A CA 1
ATOM 653 C C . HIS A 1 82 ? 9.626 -4.373 -3.509 1.00 95.31 82 HIS A C 1
ATOM 655 O O . HIS A 1 82 ? 9.043 -3.294 -3.369 1.00 95.31 82 HIS A O 1
ATOM 661 N N . GLY A 1 83 ? 10.567 -4.808 -2.675 1.00 90.44 83 GLY A N 1
ATOM 662 C CA . GLY A 1 83 ? 11.159 -4.027 -1.599 1.00 90.44 83 GLY A CA 1
ATOM 663 C C . GLY A 1 83 ? 12.679 -4.042 -1.723 1.00 90.44 83 GLY A C 1
ATOM 664 O O . GLY A 1 83 ? 13.265 -5.051 -2.116 1.00 90.44 83 GLY A O 1
ATOM 665 N N . VAL A 1 84 ? 13.323 -2.923 -1.407 1.00 89.94 84 VAL A N 1
ATOM 666 C CA . VAL A 1 84 ? 14.786 -2.803 -1.421 1.00 89.94 84 VAL A CA 1
ATOM 667 C C . VAL A 1 84 ? 15.251 -2.252 -0.086 1.00 89.94 84 VAL A C 1
ATOM 669 O O . VAL A 1 84 ? 14.664 -1.306 0.430 1.00 89.94 84 VAL A O 1
ATOM 672 N N . GLN A 1 85 ? 16.329 -2.815 0.454 1.00 88.31 85 GLN A N 1
ATOM 673 C CA . GLN A 1 85 ? 17.019 -2.244 1.603 1.00 88.31 85 GLN A CA 1
ATOM 674 C C . GLN A 1 85 ? 18.261 -1.479 1.134 1.00 88.31 85 GLN A C 1
ATOM 676 O O . GLN A 1 85 ? 19.079 -2.011 0.380 1.00 88.31 85 GLN A O 1
ATOM 681 N N . TRP A 1 86 ? 18.417 -0.241 1.597 1.00 86.56 86 TRP A N 1
ATOM 682 C CA . TRP A 1 86 ? 19.595 0.592 1.355 1.00 86.56 86 TRP A CA 1
ATOM 683 C C . TRP A 1 86 ? 19.890 1.438 2.591 1.00 86.56 86 TRP A C 1
ATOM 685 O O . TRP A 1 86 ? 18.968 2.018 3.148 1.00 86.56 86 TRP A O 1
ATOM 695 N N . GLU A 1 87 ? 21.153 1.508 3.025 1.00 87.94 87 GLU A N 1
ATOM 696 C CA . GLU A 1 87 ? 21.559 2.283 4.218 1.00 87.94 87 GLU A CA 1
ATOM 697 C C . GLU A 1 87 ? 20.671 2.017 5.452 1.00 87.94 87 GLU A C 1
ATOM 699 O O . GLU A 1 87 ? 20.217 2.935 6.128 1.00 87.94 87 GLU A O 1
ATOM 704 N N . ASP A 1 88 ? 20.393 0.738 5.728 1.00 87.62 88 ASP A N 1
ATOM 705 C CA . ASP A 1 88 ? 19.547 0.287 6.847 1.00 87.62 88 ASP A CA 1
ATOM 706 C C . ASP A 1 88 ? 18.096 0.798 6.816 1.00 87.62 88 ASP A C 1
ATOM 708 O O . ASP A 1 88 ? 17.380 0.731 7.813 1.00 87.62 88 ASP A O 1
ATOM 712 N N . GLN A 1 89 ? 17.645 1.274 5.657 1.00 87.50 89 GLN A N 1
ATOM 713 C CA . GLN A 1 89 ? 16.283 1.715 5.405 1.00 87.50 89 GLN A CA 1
ATOM 714 C C . GLN A 1 89 ? 15.602 0.792 4.397 1.00 87.50 89 GLN A C 1
ATOM 716 O O . GLN A 1 89 ? 16.196 0.419 3.382 1.00 87.50 89 GLN A O 1
ATOM 721 N N . ASN A 1 90 ? 14.347 0.439 4.671 1.00 89.12 90 ASN A N 1
ATOM 722 C CA . ASN A 1 90 ? 13.523 -0.336 3.753 1.00 89.12 90 ASN A CA 1
ATOM 723 C C . ASN A 1 90 ? 12.729 0.608 2.858 1.00 89.12 90 ASN A C 1
ATOM 725 O O . ASN A 1 90 ? 12.149 1.587 3.321 1.00 89.12 90 ASN A O 1
ATOM 729 N N . TYR A 1 91 ? 12.694 0.289 1.574 1.00 91.69 91 TYR A N 1
ATOM 730 C CA . TYR A 1 91 ? 11.966 1.040 0.571 1.00 91.69 91 TYR A CA 1
ATOM 731 C C . TYR A 1 91 ? 10.971 0.127 -0.125 1.00 91.69 91 TYR A C 1
ATOM 733 O O . TYR A 1 91 ? 11.344 -0.908 -0.677 1.00 91.69 91 TYR A O 1
ATOM 741 N N . LEU A 1 92 ? 9.713 0.543 -0.133 1.00 94.94 92 LEU A N 1
ATOM 742 C CA . LEU A 1 92 ? 8.667 -0.017 -0.973 1.00 94.94 92 LEU A CA 1
ATOM 743 C C . LEU A 1 92 ? 8.792 0.615 -2.352 1.00 94.94 92 LEU A C 1
ATOM 745 O O . LEU A 1 92 ? 8.967 1.834 -2.453 1.00 94.94 92 LEU A O 1
ATOM 749 N N . ILE A 1 93 ? 8.717 -0.199 -3.401 1.00 95.81 93 ILE A N 1
ATOM 750 C CA . ILE A 1 93 ? 8.949 0.244 -4.776 1.00 95.81 93 ILE A CA 1
ATOM 751 C C . ILE A 1 93 ? 7.604 0.478 -5.481 1.00 95.81 93 ILE A C 1
ATOM 753 O O . ILE A 1 93 ? 6.869 -0.488 -5.708 1.00 95.81 93 ILE A O 1
ATOM 757 N N . PRO A 1 94 ? 7.268 1.735 -5.837 1.00 96.81 94 PRO A N 1
ATOM 758 C CA . PRO A 1 94 ? 6.162 2.062 -6.729 1.00 96.81 94 PRO A CA 1
ATOM 759 C C . PRO A 1 94 ? 6.319 1.511 -8.147 1.00 96.81 94 PRO A C 1
ATOM 761 O O . PRO A 1 94 ? 7.422 1.236 -8.619 1.00 96.81 94 PRO A O 1
ATOM 764 N N . LYS A 1 95 ? 5.202 1.440 -8.873 1.00 97.44 95 LYS A N 1
ATOM 765 C CA . LYS A 1 95 ? 5.150 0.961 -10.259 1.00 97.44 95 LYS A CA 1
ATOM 766 C C . LYS A 1 95 ? 6.115 1.690 -11.205 1.00 97.44 95 LYS A C 1
ATOM 768 O O . LYS A 1 95 ? 6.728 1.054 -12.059 1.00 97.44 95 LYS A O 1
ATOM 773 N N . ASP A 1 96 ? 6.236 3.007 -11.055 1.00 96.00 96 ASP A N 1
ATOM 774 C CA . ASP A 1 96 ? 6.967 3.903 -11.959 1.00 96.00 96 ASP A CA 1
ATOM 775 C C . ASP A 1 96 ? 8.388 4.244 -11.476 1.00 96.00 96 ASP A C 1
ATOM 777 O O . ASP A 1 96 ? 8.995 5.203 -11.954 1.00 96.00 96 ASP A O 1
ATOM 781 N N . THR A 1 97 ? 8.948 3.484 -10.527 1.00 93.56 97 THR A N 1
ATOM 782 C CA . THR A 1 97 ? 10.320 3.705 -10.050 1.00 93.56 97 THR A CA 1
ATOM 783 C C . THR A 1 97 ? 11.334 3.417 -11.168 1.00 93.56 97 THR A C 1
ATOM 785 O O . THR A 1 97 ? 11.463 2.271 -11.587 1.00 93.56 97 THR A O 1
ATOM 788 N N . PRO A 1 98 ? 12.108 4.412 -11.648 1.00 89.00 98 PRO A N 1
ATOM 789 C CA . PRO A 1 98 ? 12.937 4.270 -12.848 1.00 89.00 98 PRO A CA 1
ATOM 790 C C . PRO A 1 98 ? 14.223 3.464 -12.636 1.00 89.00 98 PRO A C 1
ATOM 792 O O . PRO A 1 98 ? 14.815 2.978 -13.596 1.00 89.00 98 PRO A O 1
ATOM 795 N N . THR A 1 99 ? 14.712 3.362 -11.399 1.00 85.25 99 THR A N 1
ATOM 796 C CA . THR A 1 99 ? 15.931 2.618 -11.062 1.00 85.25 99 THR A CA 1
ATOM 797 C C . THR A 1 99 ? 15.954 2.267 -9.576 1.00 85.25 99 THR A C 1
ATOM 799 O O . THR A 1 99 ? 15.467 3.034 -8.748 1.00 85.25 99 THR A O 1
ATOM 802 N N . LEU A 1 100 ? 16.555 1.123 -9.240 1.00 81.62 100 LEU A N 1
ATOM 803 C CA . LEU A 1 100 ? 16.683 0.619 -7.867 1.00 81.62 100 LEU A CA 1
ATOM 804 C C . LEU A 1 100 ? 18.052 0.931 -7.231 1.00 81.62 100 LEU A C 1
ATOM 806 O O . LEU A 1 100 ? 18.431 0.333 -6.228 1.00 81.62 100 LEU A O 1
ATOM 810 N N . ASN A 1 101 ? 18.820 1.857 -7.811 1.00 81.00 101 ASN A N 1
ATOM 811 C CA . ASN A 1 101 ? 20.130 2.245 -7.287 1.00 81.00 101 ASN A CA 1
ATOM 812 C C . ASN A 1 101 ? 19.993 3.158 -6.057 1.00 81.00 101 ASN A C 1
ATOM 814 O O . ASN A 1 101 ? 19.205 4.104 -6.073 1.00 81.00 101 ASN A O 1
ATOM 818 N N . GLY A 1 102 ? 20.836 2.947 -5.038 1.00 71.81 102 GLY A N 1
ATOM 819 C CA . GLY A 1 102 ? 20.743 3.596 -3.720 1.00 71.81 102 GLY A CA 1
ATOM 820 C C . GLY A 1 102 ? 20.492 5.110 -3.723 1.00 71.81 102 GLY A C 1
ATOM 821 O O . GLY A 1 102 ? 19.559 5.585 -3.084 1.00 71.81 102 GLY A O 1
ATOM 822 N N . ALA A 1 103 ? 21.247 5.878 -4.518 1.00 72.62 103 ALA A N 1
ATOM 823 C CA . ALA A 1 103 ? 21.095 7.338 -4.584 1.00 72.62 103 ALA A CA 1
ATOM 824 C C . ALA A 1 103 ? 19.717 7.809 -5.104 1.00 72.62 103 ALA A C 1
ATOM 826 O O . ALA A 1 103 ? 19.285 8.915 -4.784 1.00 72.62 103 ALA A O 1
ATOM 827 N N . ALA A 1 104 ? 19.027 6.991 -5.904 1.00 75.81 104 ALA A N 1
ATOM 828 C CA . ALA A 1 104 ? 17.732 7.325 -6.494 1.00 75.81 104 ALA A CA 1
ATOM 829 C C . ALA A 1 104 ? 16.541 6.855 -5.644 1.00 75.81 104 ALA A C 1
ATOM 831 O O . ALA A 1 104 ? 15.439 7.384 -5.804 1.00 75.81 104 ALA A O 1
ATOM 832 N N . LEU A 1 105 ? 16.732 5.901 -4.726 1.00 79.06 105 LEU A N 1
ATOM 833 C CA . LEU A 1 105 ? 15.642 5.350 -3.909 1.00 79.06 105 LEU A CA 1
ATOM 834 C C . LEU A 1 105 ? 14.976 6.429 -3.043 1.00 79.06 105 LEU A C 1
ATOM 836 O O . LEU A 1 105 ? 13.751 6.497 -2.977 1.00 79.06 105 LEU A O 1
ATOM 840 N 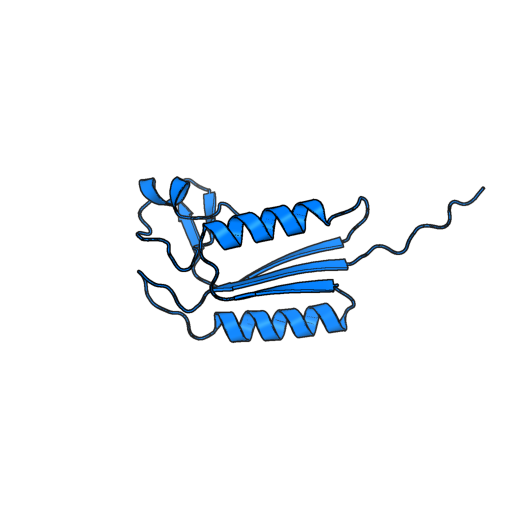N . ASN A 1 106 ? 15.760 7.365 -2.500 1.00 73.56 106 ASN A N 1
ATOM 841 C CA . ASN A 1 106 ? 15.252 8.478 -1.687 1.00 73.56 106 ASN A CA 1
ATOM 842 C C . ASN A 1 106 ? 14.248 9.386 -2.415 1.00 73.56 106 ASN A C 1
ATOM 844 O O . ASN A 1 106 ? 13.410 10.027 -1.782 1.00 73.56 106 ASN A O 1
ATOM 848 N N . THR A 1 107 ? 14.325 9.471 -3.744 1.00 76.56 107 THR A N 1
ATOM 849 C CA . THR A 1 107 ? 13.450 10.339 -4.544 1.00 76.56 107 THR A CA 1
ATOM 850 C C . THR A 1 107 ? 12.394 9.572 -5.328 1.00 76.56 107 THR A C 1
ATOM 852 O O . THR A 1 107 ? 11.418 10.185 -5.758 1.00 76.56 107 THR A O 1
ATOM 855 N N . SER A 1 108 ? 12.555 8.257 -5.495 1.00 77.00 108 SER A N 1
ATOM 856 C CA . SER A 1 108 ? 11.731 7.437 -6.392 1.00 77.00 108 SER A CA 1
ATOM 857 C C . SER A 1 108 ? 11.023 6.249 -5.733 1.00 77.00 108 SER A C 1
ATOM 859 O O . SER A 1 108 ? 10.171 5.637 -6.375 1.00 77.00 108 SER A O 1
ATOM 861 N N . ALA A 1 109 ? 11.294 5.975 -4.456 1.00 80.25 109 ALA A N 1
ATOM 862 C CA . ALA A 1 109 ? 10.615 4.961 -3.654 1.00 80.25 109 ALA A CA 1
ATOM 863 C C . ALA A 1 109 ? 9.939 5.581 -2.413 1.00 80.25 109 ALA A C 1
ATOM 865 O O . ALA A 1 109 ? 9.995 6.803 -2.212 1.00 80.25 109 ALA A O 1
ATOM 866 N N . ILE A 1 110 ? 9.258 4.750 -1.617 1.00 81.31 110 ILE A N 1
ATOM 867 C CA . ILE A 1 110 ? 8.640 5.123 -0.335 1.00 81.31 110 ILE A CA 1
ATOM 868 C C . ILE A 1 110 ? 9.383 4.397 0.785 1.00 81.31 110 ILE A C 1
ATOM 870 O O . ILE A 1 110 ? 9.521 3.182 0.729 1.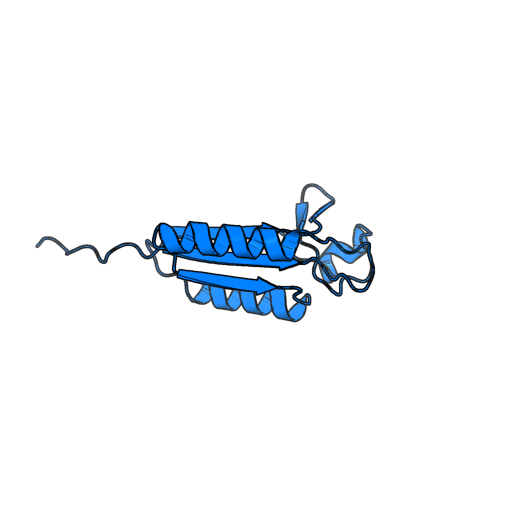00 81.31 110 ILE A O 1
ATOM 874 N N . ASN A 1 111 ? 9.878 5.132 1.779 1.00 82.75 111 ASN A N 1
ATOM 875 C CA . ASN A 1 111 ? 10.497 4.546 2.969 1.00 82.75 111 ASN A CA 1
ATOM 876 C C . ASN A 1 111 ? 9.415 3.896 3.852 1.00 82.75 111 ASN A C 1
ATOM 878 O O . ASN A 1 111 ? 8.347 4.489 4.016 1.00 82.75 111 ASN A O 1
ATOM 882 N N . ALA A 1 112 ? 9.683 2.679 4.328 1.00 76.50 112 ALA A N 1
ATOM 883 C CA . ALA A 1 112 ? 8.768 1.862 5.128 1.00 76.50 112 ALA A CA 1
ATOM 884 C C . ALA A 1 112 ? 8.976 2.045 6.634 1.00 76.50 112 ALA A C 1
ATO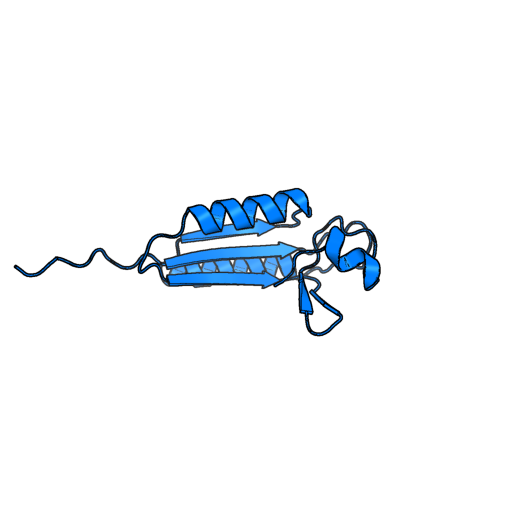M 886 O O . ALA A 1 112 ? 10.154 2.102 7.058 1.00 76.50 112 ALA A O 1
#

Radius of gyration: 16.03 Å; Cα contacts (8 Å, |Δi|>4): 195; chains: 1; bounding box: 41×24×51 Å

Sequence (112 aa):
MATKEKPRRKLALVIGIGKYDHCEELQNPENDANDMSEALESIGFLVTQKLDLKRAEMRHVVIDFEESIEPDDMVLFYFAGHGVQWEDQNYLIPKDTPTLNGAALNTSAINA

InterPro domains:
  IPR001309 Peptidase C14, p20 domain [PS50208] (8-85)
  IPR011600 Peptidase C14, caspase domain [PF00656] (9-97)
  IPR029030 Caspase-like domain superfamily [SSF52129] (5-105)
  IPR052039 Caspase-related proteases and regulators [PTHR22576] (5-106)

pLDDT: mean 91.54, std 11.11, range [45.12, 98.81]

Foldseek 3Di:
DDDPDDPAAEEEEFEFAFQAPADHGDDCSVVVSVVVQVVCVVVHYPYDYDYQAFPVRVVVSVVVSVVVDDPRHHYYYHYHDDWDDDPNWIWDAHRHQNDPDRVSRVPGTHTD

Nearest PDB structures (foldseek):
  6f7i-assembly1_A  TM=9.449E-01  e=2.980E-07  Homo sapiens
  8v4x-assembly1_C  TM=9.774E-01  e=4.672E-07  Homo sapiens
  7paw-assembly1_B  TM=9.730E-01  e=4.381E-07  Homo sapiens
  6h4a-assembly1_A  TM=9.432E-01  e=7.324E-07  Homo sapiens
  6yn9-assembly1_A  TM=9.448E-01  e=7.810E-07  Homo sapiens

Mean pre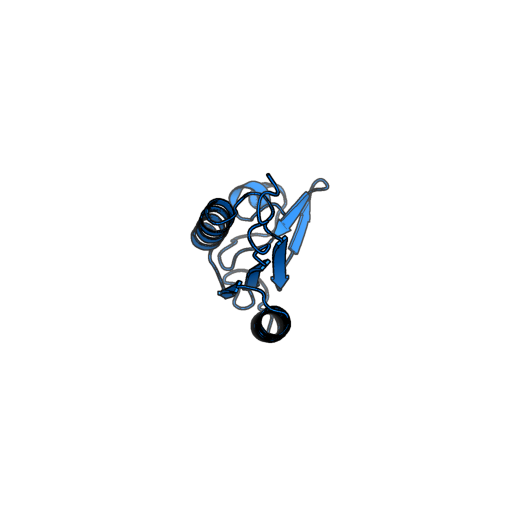dicted aligned error: 4.95 Å

Secondary structure (DSSP, 8-state):
----PPPPPEEEEEEE----SSS---SSHHHHHHHHHHHHHHTT-EEEEEES--HHHHHHHHHHHHHHPPTT-EEEEEEES-EEEETTEEEE--TT-----HHHHHHHSEE-